Protein AF-A0A398BID2-F1 (afdb_monomer_lite)

Sequence (120 aa):
MKAIGSLLCAGVIATSLVFVPSGAVLASDDDCNCDVTMLNGAERNKLVAGLFKSDSYKSANKQLREKGLKREGANKLEVIRFNADGSMYIGVPFADEKGAIEFFPFSVTETGFVPMFPLN

Radius of gyration: 21.47 Å; chains: 1; bounding box: 47×64×55 Å

Structure (mmCIF, N/CA/C/O backbone):
data_AF-A0A398BID2-F1
#
_entry.id   AF-A0A398BID2-F1
#
loop_
_atom_site.group_PDB
_atom_site.id
_atom_site.type_symbol
_atom_site.label_atom_id
_atom_site.label_alt_id
_atom_site.label_comp_id
_atom_site.label_asym_id
_atom_site.label_entity_id
_atom_site.label_seq_id
_atom_site.pdbx_PDB_ins_code
_atom_site.Cartn_x
_atom_site.Cartn_y
_atom_site.Cartn_z
_atom_site.occupancy
_atom_site.B_iso_or_equiv
_atom_site.auth_seq_id
_atom_site.auth_comp_id
_atom_site.auth_asym_id
_atom_site.auth_atom_id
_atom_site.pdbx_PDB_model_num
ATOM 1 N N . MET A 1 1 ? 24.753 -44.739 35.012 1.00 37.09 1 MET A N 1
ATOM 2 C CA . MET A 1 1 ? 24.438 -45.946 34.209 1.00 37.09 1 MET A CA 1
ATOM 3 C C . MET A 1 1 ? 22.962 -45.829 33.830 1.00 37.09 1 MET A C 1
ATOM 5 O O . MET A 1 1 ? 22.147 -45.880 34.730 1.00 37.09 1 MET A O 1
ATOM 9 N N . LYS A 1 2 ? 22.582 -45.231 32.693 1.00 40.56 2 LYS A N 1
ATOM 10 C CA . LYS A 1 2 ? 22.572 -45.720 31.294 1.00 40.56 2 LYS A CA 1
ATOM 11 C C . LYS A 1 2 ? 21.569 -46.866 31.046 1.00 40.56 2 LYS A C 1
ATOM 13 O O . LYS A 1 2 ? 21.908 -48.012 31.293 1.00 40.56 2 LYS A O 1
ATOM 18 N N . ALA A 1 3 ? 20.399 -46.499 30.510 1.00 43.88 3 ALA A N 1
ATOM 19 C CA . ALA A 1 3 ? 19.515 -47.224 29.572 1.00 43.88 3 ALA A CA 1
ATOM 20 C C . ALA A 1 3 ? 18.384 -46.224 29.214 1.00 43.88 3 ALA A C 1
ATOM 22 O O . ALA A 1 3 ? 17.611 -45.862 30.089 1.00 43.88 3 ALA A O 1
ATOM 23 N N . ILE A 1 4 ? 18.438 -45.430 28.137 1.00 57.03 4 ILE A N 1
ATOM 24 C CA . ILE A 1 4 ? 18.179 -45.717 26.710 1.00 57.03 4 ILE A CA 1
ATOM 25 C C . ILE A 1 4 ? 16.937 -46.589 26.481 1.00 57.03 4 ILE A C 1
ATOM 27 O O . ILE A 1 4 ? 16.949 -47.755 26.856 1.00 57.03 4 ILE A O 1
ATOM 31 N N . GLY A 1 5 ? 15.952 -46.061 25.742 1.00 41.47 5 GLY A N 1
ATOM 32 C CA . GLY A 1 5 ? 15.132 -46.902 24.866 1.00 41.47 5 GLY A CA 1
ATOM 33 C C . GLY A 1 5 ? 13.665 -46.512 24.700 1.00 41.47 5 GLY A C 1
ATOM 34 O O . GLY A 1 5 ? 12.821 -47.066 25.380 1.00 41.47 5 GLY A O 1
ATOM 35 N N . SER A 1 6 ? 13.399 -45.682 23.686 1.00 48.00 6 SER A N 1
ATOM 36 C CA . SER A 1 6 ? 12.280 -45.830 22.739 1.00 48.00 6 SER A CA 1
ATOM 37 C C . SER A 1 6 ? 10.833 -45.713 23.244 1.00 48.00 6 SER A C 1
ATOM 39 O O . SER A 1 6 ? 10.297 -46.645 23.828 1.00 48.00 6 SER A O 1
ATOM 41 N N . LEU A 1 7 ? 10.139 -44.649 22.818 1.00 49.41 7 LEU A N 1
ATOM 42 C CA . LEU A 1 7 ? 8.923 -44.848 22.020 1.00 49.41 7 LEU A CA 1
ATOM 43 C C . LEU A 1 7 ? 8.601 -43.595 21.191 1.00 49.41 7 LEU A C 1
ATOM 45 O O . LEU A 1 7 ? 8.116 -42.583 21.691 1.00 49.41 7 LEU A O 1
ATOM 49 N N . LEU A 1 8 ? 8.909 -43.683 19.897 1.00 52.38 8 LEU A N 1
ATOM 50 C CA . LEU A 1 8 ? 8.371 -42.825 18.849 1.00 52.38 8 LEU A CA 1
ATOM 51 C C . LEU A 1 8 ? 6.862 -43.078 18.744 1.00 52.38 8 LEU A C 1
ATOM 53 O O . LEU A 1 8 ? 6.452 -44.094 18.191 1.00 52.38 8 LEU A O 1
ATOM 57 N N . CYS A 1 9 ? 6.038 -42.149 19.222 1.00 50.97 9 CYS A N 1
ATOM 58 C CA . CYS A 1 9 ? 4.666 -42.030 18.740 1.00 50.97 9 CYS A CA 1
ATOM 59 C C . CYS A 1 9 ? 4.631 -40.903 17.717 1.00 50.97 9 CYS A C 1
ATOM 61 O O . CYS A 1 9 ? 4.646 -39.716 18.036 1.00 50.97 9 CYS A O 1
ATOM 63 N N . ALA A 1 10 ? 4.652 -41.343 16.464 1.00 54.91 10 ALA A N 1
ATOM 64 C CA . ALA A 1 10 ? 4.360 -40.571 15.281 1.00 54.91 10 ALA A CA 1
ATOM 65 C C . ALA A 1 10 ? 3.076 -39.750 15.473 1.00 54.91 10 ALA A C 1
ATOM 67 O O . ALA A 1 10 ? 1.975 -40.287 15.530 1.00 54.91 10 ALA A O 1
ATOM 68 N N . GLY A 1 11 ? 3.241 -38.435 15.541 1.00 51.75 11 GLY A N 1
ATOM 69 C CA . GLY A 1 11 ? 2.176 -37.459 15.367 1.00 51.75 11 GLY A CA 1
ATOM 70 C C . GLY A 1 11 ? 2.478 -36.628 14.133 1.00 51.75 11 GLY A C 1
ATOM 71 O O . GLY A 1 11 ? 2.722 -35.431 14.243 1.00 51.75 11 GLY A O 1
ATOM 72 N N . VAL A 1 12 ? 2.530 -37.263 12.957 1.00 54.94 12 VAL A N 1
ATOM 73 C CA . VAL A 1 12 ? 2.468 -36.531 11.687 1.00 54.94 12 VAL A CA 1
ATOM 74 C C . VAL A 1 12 ? 1.042 -36.012 11.581 1.00 54.94 12 VAL A C 1
ATOM 76 O O . VAL A 1 12 ? 0.155 -36.679 11.055 1.00 54.94 12 VAL A O 1
ATOM 79 N N . ILE A 1 13 ? 0.799 -34.830 12.142 1.00 58.06 13 ILE A N 1
ATOM 80 C CA . ILE A 1 13 ? -0.400 -34.066 11.828 1.00 58.06 13 ILE A CA 1
ATOM 81 C C . ILE A 1 13 ? -0.157 -33.527 10.423 1.00 58.06 13 ILE A C 1
ATOM 83 O O . ILE A 1 13 ? 0.401 -32.449 10.232 1.00 58.06 13 ILE A O 1
ATOM 87 N N . ALA A 1 14 ? -0.514 -34.339 9.430 1.00 53.22 14 ALA A N 1
ATOM 88 C CA . ALA A 1 14 ? -0.713 -33.887 8.070 1.00 53.22 14 ALA A CA 1
ATOM 89 C C . ALA A 1 14 ? -1.904 -32.923 8.098 1.00 53.22 14 ALA A C 1
ATOM 91 O O . ALA A 1 14 ? -3.052 -33.316 7.906 1.00 53.22 14 ALA A O 1
ATOM 92 N N . THR A 1 15 ? -1.641 -31.653 8.406 1.00 51.97 15 THR A N 1
ATOM 93 C CA . THR A 1 15 ? -2.569 -30.569 8.117 1.00 51.97 15 THR A CA 1
ATOM 94 C C . THR A 1 15 ? -2.657 -30.473 6.604 1.00 51.97 15 THR A C 1
ATOM 96 O O . THR A 1 15 ? -1.847 -29.836 5.936 1.00 51.97 15 THR A O 1
ATOM 99 N N . SER A 1 16 ? -3.639 -31.182 6.060 1.00 54.34 16 SER A N 1
ATOM 100 C CA . SER A 1 16 ? -4.159 -31.004 4.717 1.00 54.34 16 SER A CA 1
ATOM 101 C C . SER A 1 16 ? -4.462 -29.521 4.514 1.00 54.34 16 SER A C 1
ATOM 103 O O . SER A 1 16 ? -5.495 -29.013 4.952 1.00 54.34 16 SER A O 1
ATOM 105 N N . LEU A 1 17 ? -3.511 -28.825 3.889 1.00 45.97 17 LEU A N 1
ATOM 106 C CA . LEU A 1 17 ? -3.670 -27.491 3.336 1.00 45.97 17 LEU A CA 1
ATOM 107 C C . LEU A 1 17 ? -4.707 -27.598 2.222 1.00 45.97 17 LEU A C 1
ATOM 109 O O . LEU A 1 17 ? -4.377 -27.812 1.057 1.00 45.97 17 LEU A O 1
ATOM 113 N N . VAL A 1 18 ? -5.979 -27.485 2.592 1.00 47.56 18 VAL A N 1
ATOM 114 C CA . VAL A 1 18 ? -7.037 -27.186 1.638 1.00 47.56 18 VAL A CA 1
ATOM 115 C C . VAL A 1 18 ? -6.779 -25.753 1.186 1.00 47.56 18 VAL A C 1
ATOM 117 O O . VAL A 1 18 ? -7.218 -24.789 1.810 1.00 47.56 18 VAL A O 1
ATOM 120 N N . PHE A 1 19 ? -5.993 -25.620 0.118 1.00 49.47 19 PHE A N 1
ATOM 121 C CA . PHE A 1 19 ? -6.005 -24.437 -0.723 1.00 49.47 19 PHE A CA 1
ATOM 122 C C . PHE A 1 19 ? -7.407 -24.353 -1.317 1.00 49.47 19 PHE A C 1
ATOM 124 O O . PHE A 1 19 ? -7.705 -24.952 -2.347 1.00 49.47 19 PHE A O 1
ATOM 131 N N . VAL A 1 20 ? -8.294 -23.643 -0.626 1.00 46.22 20 VAL A N 1
ATOM 132 C CA . VAL A 1 20 ? -9.484 -23.104 -1.267 1.00 46.22 20 VAL A CA 1
ATOM 133 C C . VAL A 1 20 ? -8.944 -22.060 -2.244 1.00 46.22 20 VAL A C 1
ATOM 135 O O . VAL A 1 20 ? -8.259 -21.137 -1.791 1.00 46.22 20 VAL A O 1
ATOM 138 N N . PRO A 1 21 ? -9.163 -22.186 -3.564 1.00 45.28 21 PRO A N 1
ATOM 139 C CA . PRO A 1 21 ? -8.942 -21.059 -4.445 1.00 45.28 21 PRO A CA 1
ATOM 140 C C . PRO A 1 21 ? -9.949 -20.005 -3.993 1.00 45.28 21 PRO A C 1
ATOM 142 O O . PRO A 1 21 ? -11.144 -20.116 -4.262 1.00 45.28 21 PRO A O 1
ATOM 145 N N . SER A 1 22 ? -9.487 -19.036 -3.201 1.00 44.62 22 SER A N 1
ATOM 146 C CA . SER A 1 22 ? -10.238 -17.823 -2.921 1.00 44.62 22 SER A CA 1
ATOM 147 C C . SER A 1 22 ? -10.647 -17.292 -4.281 1.00 44.62 22 SER A C 1
ATOM 149 O O . SER A 1 22 ? -9.770 -16.975 -5.087 1.00 44.62 22 SER A O 1
ATOM 151 N N . GLY A 1 23 ? -11.952 -17.327 -4.556 1.00 41.06 23 GLY A N 1
ATOM 152 C CA . GLY A 1 23 ? -12.502 -16.941 -5.842 1.00 41.06 23 GLY A CA 1
ATOM 153 C C . GLY A 1 23 ? -11.847 -15.650 -6.295 1.00 41.06 23 GLY A C 1
ATOM 154 O O . GLY A 1 23 ? -11.748 -14.697 -5.516 1.00 41.06 23 GLY A O 1
ATOM 155 N N . ALA A 1 24 ? -11.358 -15.656 -7.533 1.00 41.28 24 ALA A N 1
ATOM 156 C CA . ALA A 1 24 ? -11.131 -14.425 -8.253 1.00 41.28 24 ALA A CA 1
ATOM 157 C C . ALA A 1 24 ? -12.437 -13.640 -8.131 1.00 41.28 24 ALA A C 1
ATOM 159 O O . ALA A 1 24 ? -13.467 -14.036 -8.679 1.00 41.28 24 ALA A O 1
ATOM 160 N N . VAL A 1 25 ? -12.420 -12.603 -7.298 1.00 41.72 25 VAL A N 1
ATOM 161 C CA . VAL A 1 25 ? -13.464 -11.594 -7.302 1.00 41.72 25 VAL A CA 1
ATOM 162 C C . VAL A 1 25 ? -13.289 -10.959 -8.668 1.00 41.72 25 VAL A C 1
ATOM 164 O O . VAL A 1 25 ? -12.316 -10.245 -8.894 1.00 41.72 25 VAL A O 1
ATOM 167 N N . LEU A 1 26 ? -14.131 -11.372 -9.614 1.00 44.16 26 LEU A N 1
ATOM 168 C CA . LEU A 1 26 ? -14.240 -10.721 -10.905 1.00 44.16 26 LEU A CA 1
ATOM 169 C C . LEU A 1 26 ? -14.610 -9.277 -10.580 1.00 44.16 26 LEU A C 1
ATOM 171 O O . LEU A 1 26 ? -15.715 -9.009 -10.107 1.00 44.16 26 LEU A O 1
ATOM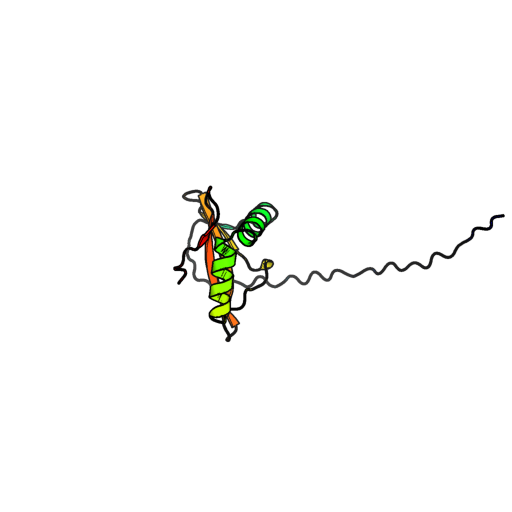 175 N N . ALA A 1 27 ? -13.631 -8.383 -10.703 1.00 45.00 27 ALA A N 1
ATOM 176 C CA . ALA A 1 27 ? -13.886 -6.959 -10.720 1.00 45.00 27 ALA A CA 1
ATOM 177 C C . ALA A 1 27 ? -14.901 -6.719 -11.842 1.00 45.00 27 ALA A C 1
ATOM 179 O O . ALA A 1 27 ? -14.716 -7.229 -12.947 1.00 45.00 27 ALA A O 1
ATOM 180 N N . SER A 1 28 ? -16.002 -6.039 -11.525 1.00 43.41 28 SER A N 1
ATOM 181 C CA . SER A 1 28 ? -16.996 -5.635 -12.514 1.00 43.41 28 SER A CA 1
ATOM 182 C C . SER A 1 28 ? -16.314 -4.951 -13.701 1.00 43.41 28 SER A C 1
ATOM 184 O O . SER A 1 28 ? -15.448 -4.104 -13.492 1.00 43.41 28 SER A O 1
ATOM 186 N N . ASP A 1 29 ? -16.741 -5.333 -14.907 1.00 40.50 29 ASP A N 1
ATOM 187 C CA . ASP A 1 29 ? -16.446 -4.755 -16.224 1.00 40.50 29 ASP A CA 1
ATOM 188 C C . ASP A 1 29 ? -16.743 -3.240 -16.318 1.00 40.50 29 ASP A C 1
ATOM 190 O O . ASP A 1 29 ? -17.617 -2.801 -17.064 1.00 40.50 29 ASP A O 1
ATOM 194 N N . ASP A 1 30 ? -16.003 -2.414 -15.588 1.00 40.22 30 ASP A N 1
AT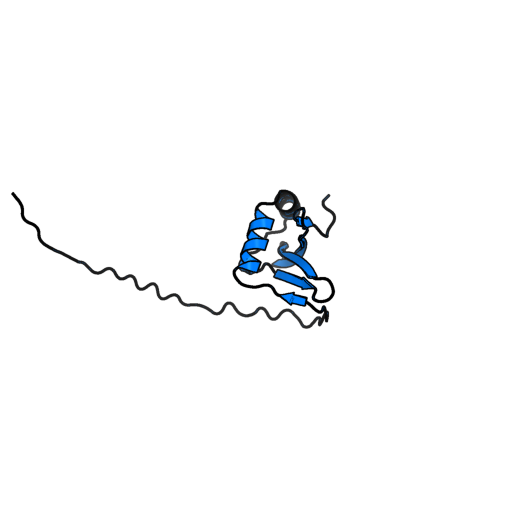OM 195 C CA . ASP A 1 30 ? -15.711 -1.051 -16.019 1.00 40.22 30 ASP A CA 1
ATOM 196 C C . ASP A 1 30 ? 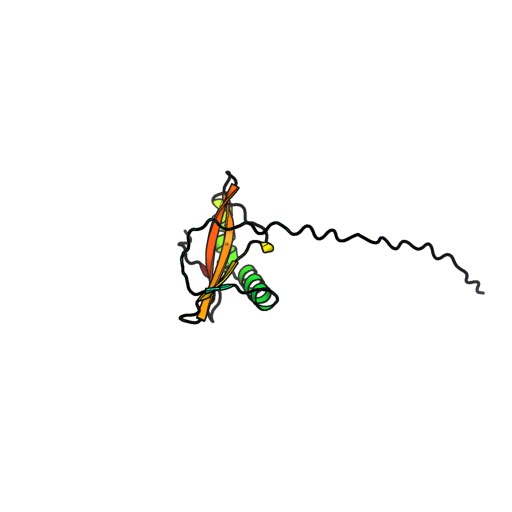-14.276 -1.076 -16.534 1.00 40.22 30 ASP A C 1
ATOM 198 O O . ASP A 1 30 ? -13.310 -0.918 -15.785 1.00 40.22 30 ASP A O 1
ATOM 202 N N . ASP A 1 31 ? -14.168 -1.371 -17.829 1.00 44.50 31 ASP A N 1
ATOM 203 C CA . ASP A 1 31 ? -12.957 -1.422 -18.644 1.00 44.50 31 ASP A CA 1
ATOM 204 C C . ASP A 1 31 ? -12.322 -0.018 -18.709 1.00 44.50 31 ASP A C 1
ATOM 206 O O . ASP A 1 31 ? -12.306 0.677 -19.727 1.00 44.50 31 ASP A O 1
ATOM 210 N N . CYS A 1 32 ? -11.824 0.458 -17.567 1.00 53.19 32 CYS A N 1
ATOM 211 C CA . CYS A 1 32 ? -10.803 1.482 -17.524 1.00 53.19 32 CYS A CA 1
ATOM 212 C C . CYS A 1 32 ? -9.587 0.844 -18.189 1.00 53.19 32 CYS A C 1
ATOM 214 O O . CYS A 1 32 ? -8.805 0.175 -17.516 1.00 53.19 32 CYS A O 1
ATOM 216 N N . ASN A 1 33 ? -9.467 1.020 -19.509 1.00 56.69 33 ASN A N 1
ATOM 217 C CA . ASN A 1 33 ? -8.354 0.589 -20.359 1.00 56.69 33 ASN A CA 1
ATOM 218 C C . ASN A 1 33 ? -7.053 1.340 -19.991 1.00 56.69 33 ASN A C 1
ATOM 220 O O . ASN A 1 33 ? -6.409 1.997 -20.810 1.00 56.69 33 ASN A O 1
ATOM 224 N N . CYS A 1 34 ? -6.719 1.328 -18.705 1.00 70.12 34 CYS A N 1
ATOM 225 C CA . CYS A 1 34 ? -5.499 1.830 -18.128 1.00 70.12 34 CYS A CA 1
ATOM 226 C C . CYS A 1 34 ? -4.425 0.808 -18.478 1.00 70.12 34 CYS A C 1
ATOM 228 O O . CYS A 1 34 ? -4.461 -0.324 -18.000 1.00 70.12 34 CYS A O 1
ATOM 230 N N . ASP A 1 35 ? -3.476 1.211 -19.317 1.00 89.44 35 ASP A N 1
ATOM 231 C CA . ASP A 1 35 ? -2.312 0.400 -19.655 1.00 89.44 35 ASP A CA 1
ATOM 232 C C . ASP A 1 35 ? -1.411 0.249 -18.415 1.00 89.44 35 ASP A C 1
ATOM 234 O O . ASP A 1 35 ? -0.499 1.045 -18.161 1.00 89.44 35 ASP A O 1
ATOM 238 N N . VAL A 1 36 ? -1.743 -0.740 -17.582 1.00 91.31 36 VAL A N 1
ATOM 239 C CA . VAL A 1 36 ? -1.094 -1.008 -16.299 1.00 91.31 36 VAL A CA 1
ATOM 240 C C . VAL A 1 36 ? -0.678 -2.466 -16.183 1.00 91.31 36 VAL A C 1
ATOM 242 O O . VAL A 1 36 ? -1.367 -3.391 -16.606 1.00 91.31 36 VAL A O 1
ATOM 245 N N . THR A 1 37 ? 0.451 -2.678 -15.522 1.00 94.19 37 THR A N 1
ATOM 246 C CA . THR A 1 37 ? 0.905 -3.989 -15.074 1.00 94.19 37 THR A CA 1
ATOM 247 C C . THR A 1 37 ? 0.585 -4.157 -13.593 1.00 94.19 37 THR A C 1
ATOM 249 O O . THR A 1 37 ? 1.045 -3.375 -12.758 1.00 94.19 37 THR A O 1
ATOM 252 N N . MET A 1 38 ? -0.157 -5.208 -13.238 1.00 94.06 38 MET A N 1
ATOM 253 C CA . MET A 1 38 ? -0.341 -5.599 -11.838 1.00 94.06 38 MET A CA 1
ATOM 254 C C . MET A 1 38 ? 0.925 -6.274 -11.299 1.00 94.06 38 MET A C 1
ATOM 256 O O . MET A 1 38 ? 1.396 -7.277 -11.843 1.00 94.06 38 MET A O 1
ATOM 260 N N . LEU A 1 39 ? 1.470 -5.748 -10.203 1.00 94.50 39 LEU A N 1
ATOM 261 C CA . LEU A 1 39 ? 2.639 -6.314 -9.539 1.00 94.50 39 LEU A CA 1
ATOM 262 C C . LEU A 1 39 ? 2.226 -7.429 -8.577 1.00 94.50 39 LEU A C 1
ATOM 264 O O . LEU A 1 39 ? 1.322 -7.279 -7.756 1.00 94.50 39 LEU A O 1
ATOM 268 N N . ASN A 1 40 ? 2.958 -8.541 -8.633 1.00 93.12 40 ASN A N 1
ATOM 269 C CA . ASN A 1 40 ? 2.697 -9.743 -7.845 1.00 93.12 40 ASN A CA 1
ATOM 270 C C . ASN A 1 40 ? 3.962 -10.239 -7.123 1.00 93.12 40 ASN A C 1
ATOM 272 O O . ASN A 1 40 ? 5.079 -9.788 -7.377 1.00 93.12 40 ASN A O 1
ATOM 276 N N . GLY A 1 41 ? 3.789 -11.173 -6.184 1.00 94.69 41 GLY A N 1
ATOM 277 C CA . GLY A 1 41 ? 4.901 -11.856 -5.519 1.00 94.69 41 GLY A CA 1
ATOM 278 C C . GLY A 1 41 ? 5.809 -10.945 -4.682 1.00 94.69 41 GLY A C 1
ATOM 279 O O . GLY A 1 41 ? 5.345 -10.119 -3.894 1.00 94.69 41 GLY A O 1
ATOM 280 N N . ALA A 1 42 ? 7.124 -11.144 -4.804 1.00 96.00 42 ALA A N 1
ATOM 281 C CA . ALA A 1 42 ? 8.120 -10.492 -3.951 1.00 96.00 42 ALA A CA 1
ATOM 282 C C . ALA A 1 42 ? 8.148 -8.964 -4.112 1.00 96.00 42 ALA A C 1
ATOM 284 O O . ALA A 1 42 ? 8.278 -8.248 -3.118 1.00 96.00 42 ALA A O 1
ATOM 285 N N . GLU A 1 43 ? 7.989 -8.467 -5.340 1.00 94.12 43 GLU A N 1
ATOM 286 C CA . GLU A 1 43 ? 7.986 -7.032 -5.627 1.00 94.12 43 GLU A CA 1
ATOM 287 C C . GLU A 1 43 ? 6.796 -6.338 -4.955 1.00 94.12 43 GLU A C 1
ATOM 289 O O . GLU A 1 43 ? 6.978 -5.394 -4.182 1.00 94.12 43 GLU A O 1
ATOM 294 N N . ARG A 1 44 ? 5.593 -6.899 -5.139 1.00 95.62 44 ARG A N 1
ATOM 295 C CA . ARG A 1 44 ? 4.375 -6.472 -4.440 1.00 95.62 44 ARG A CA 1
ATOM 296 C C . ARG A 1 44 ? 4.581 -6.450 -2.926 1.00 95.62 44 ARG A C 1
ATOM 298 O O . ARG A 1 44 ? 4.286 -5.456 -2.267 1.00 95.62 44 ARG A O 1
ATOM 305 N N . ASN A 1 45 ? 5.109 -7.537 -2.363 1.00 96.62 45 ASN A N 1
ATOM 306 C CA . ASN A 1 45 ? 5.280 -7.670 -0.916 1.00 96.62 45 ASN A CA 1
ATOM 307 C C . ASN A 1 45 ? 6.262 -6.641 -0.346 1.00 96.62 45 ASN A C 1
ATOM 309 O O . ASN A 1 45 ? 6.024 -6.112 0.740 1.00 96.62 45 ASN A O 1
ATOM 313 N N . LYS A 1 46 ? 7.336 -6.319 -1.077 1.00 96.25 46 LYS A N 1
ATOM 314 C CA . LYS A 1 46 ? 8.295 -5.280 -0.682 1.00 96.25 46 LYS A CA 1
ATOM 315 C C . LYS A 1 46 ? 7.624 -3.908 -0.605 1.00 96.25 46 LYS A C 1
ATOM 317 O O . LYS A 1 46 ? 7.798 -3.208 0.393 1.00 96.25 46 LYS A O 1
ATOM 322 N N . LEU A 1 47 ? 6.838 -3.550 -1.620 1.00 96.75 47 LEU A N 1
ATOM 323 C CA . LEU A 1 47 ? 6.120 -2.275 -1.686 1.00 96.75 47 LEU A CA 1
ATOM 324 C C . LEU A 1 47 ? 5.061 -2.159 -0.583 1.00 96.75 47 LEU A C 1
ATOM 326 O O . LEU A 1 47 ? 5.056 -1.180 0.159 1.00 96.75 47 LEU A O 1
ATOM 330 N N . VAL A 1 48 ? 4.239 -3.195 -0.392 1.00 97.00 48 VAL A N 1
ATOM 331 C CA . VAL A 1 48 ? 3.215 -3.232 0.668 1.00 97.00 48 VAL A CA 1
ATOM 332 C C . VAL A 1 48 ? 3.840 -3.151 2.064 1.00 97.00 48 VAL A C 1
ATOM 334 O O . VAL A 1 48 ? 3.362 -2.408 2.923 1.00 97.00 48 VAL A O 1
ATOM 337 N N . ALA A 1 49 ? 4.936 -3.876 2.305 1.00 97.19 49 ALA A N 1
ATOM 338 C CA . ALA A 1 49 ? 5.642 -3.811 3.582 1.00 97.19 49 ALA A CA 1
ATOM 339 C C . ALA A 1 49 ? 6.256 -2.425 3.833 1.00 97.19 49 ALA A C 1
ATOM 341 O O . ALA A 1 49 ? 6.248 -1.953 4.970 1.00 97.19 49 ALA A O 1
ATOM 342 N N . GLY A 1 50 ? 6.779 -1.776 2.788 1.00 97.50 50 GLY A N 1
ATOM 343 C CA . GLY A 1 50 ? 7.248 -0.393 2.850 1.00 97.50 50 GLY A CA 1
ATOM 344 C C . GLY A 1 50 ? 6.119 0.571 3.208 1.00 97.50 50 GLY A C 1
ATOM 345 O O . GLY A 1 50 ? 6.257 1.347 4.155 1.00 97.50 50 GLY A O 1
ATOM 346 N N . LEU A 1 51 ? 4.977 0.455 2.524 1.00 97.69 51 LEU A N 1
ATOM 347 C CA . LEU A 1 51 ? 3.806 1.294 2.758 1.00 97.69 51 LEU A CA 1
ATOM 348 C C . LEU A 1 51 ? 3.351 1.208 4.215 1.00 97.69 51 LEU A C 1
ATOM 350 O O . LEU A 1 51 ? 3.236 2.235 4.877 1.00 97.69 51 LEU A O 1
ATOM 354 N N . PHE A 1 52 ? 3.173 -0.002 4.752 1.00 97.00 52 PHE A N 1
ATOM 355 C CA . PHE A 1 52 ? 2.711 -0.195 6.133 1.00 97.00 52 PHE A CA 1
ATOM 356 C C . PHE A 1 52 ? 3.668 0.349 7.199 1.00 97.00 52 PHE A C 1
ATOM 358 O O . PHE A 1 52 ? 3.240 0.639 8.318 1.00 97.00 52 PHE A O 1
ATOM 365 N N . LYS A 1 53 ? 4.952 0.509 6.868 1.00 97.06 53 LYS A N 1
ATOM 366 C CA . LYS A 1 53 ? 5.940 1.129 7.756 1.00 97.06 53 LYS A CA 1
ATOM 367 C C . LYS A 1 53 ? 5.940 2.655 7.673 1.00 97.06 53 LYS A C 1
ATOM 369 O O . LYS A 1 53 ? 6.405 3.284 8.624 1.00 97.06 53 LYS A O 1
ATOM 374 N N . SER A 1 54 ? 5.420 3.236 6.592 1.00 97.25 54 SER A N 1
ATOM 375 C CA . SER A 1 54 ? 5.420 4.682 6.361 1.00 97.25 54 SER A CA 1
ATOM 376 C C . SER A 1 54 ? 4.468 5.429 7.297 1.00 97.25 54 SER A C 1
ATOM 378 O O . SER A 1 54 ? 3.382 4.948 7.628 1.00 97.25 54 SER A O 1
ATOM 380 N N . ASP A 1 55 ? 4.862 6.632 7.713 1.00 96.94 55 ASP A N 1
ATOM 381 C CA . ASP A 1 55 ? 4.025 7.470 8.579 1.00 96.94 55 ASP A CA 1
ATOM 382 C C . ASP A 1 55 ? 2.822 8.050 7.830 1.00 96.94 55 ASP A C 1
ATOM 384 O O . ASP A 1 55 ? 1.738 8.160 8.398 1.00 96.94 55 ASP A O 1
ATOM 388 N N . SER A 1 56 ? 2.989 8.303 6.529 1.00 95.69 56 SER A N 1
ATOM 389 C CA . SER A 1 56 ? 1.919 8.661 5.593 1.00 95.69 56 SER A CA 1
ATOM 390 C C . SER A 1 56 ? 0.754 7.665 5.652 1.00 95.69 56 SER A C 1
ATOM 392 O O . SER A 1 56 ? -0.383 8.039 5.949 1.00 95.69 56 SER A O 1
ATOM 394 N N . TYR A 1 57 ? 1.047 6.370 5.501 1.00 96.44 57 TYR A N 1
ATOM 395 C CA . TYR A 1 57 ? 0.038 5.323 5.630 1.00 96.44 57 TYR A CA 1
ATOM 396 C C . TYR A 1 57 ? -0.541 5.235 7.044 1.00 96.44 57 TYR A C 1
ATOM 398 O O . TYR A 1 57 ? -1.754 5.103 7.196 1.00 96.44 57 TYR A O 1
ATOM 406 N N . LYS A 1 58 ? 0.291 5.293 8.095 1.00 96.94 58 LYS A N 1
ATOM 407 C CA . LYS A 1 58 ? -0.202 5.202 9.483 1.00 96.94 58 LYS A CA 1
ATOM 408 C C . LYS A 1 58 ? -1.192 6.322 9.799 1.00 96.94 58 LYS A C 1
ATOM 410 O O . LYS A 1 58 ? -2.219 6.052 10.421 1.00 96.94 58 LYS A O 1
ATOM 415 N N . SER A 1 59 ? -0.896 7.542 9.349 1.00 96.50 59 SER A N 1
ATOM 416 C CA . SER A 1 59 ? -1.770 8.707 9.493 1.00 96.50 59 SER A CA 1
ATOM 417 C C . SER A 1 59 ? -3.084 8.505 8.738 1.00 96.50 59 SER A C 1
ATOM 419 O O . SER A 1 59 ? -4.153 8.543 9.345 1.00 96.50 59 SER A O 1
ATOM 421 N N . ALA A 1 60 ? -3.010 8.165 7.448 1.00 96.00 60 ALA A N 1
ATOM 422 C CA . ALA A 1 60 ? -4.185 7.905 6.621 1.00 96.00 60 ALA A CA 1
ATOM 423 C C . ALA A 1 60 ? -5.068 6.783 7.191 1.00 96.00 60 ALA A C 1
ATOM 425 O O . ALA A 1 60 ? -6.271 6.949 7.359 1.00 96.00 60 ALA A O 1
ATOM 426 N N . ASN A 1 61 ? -4.470 5.654 7.577 1.00 95.69 61 ASN A N 1
ATOM 427 C CA . ASN A 1 61 ? -5.183 4.528 8.172 1.00 95.69 61 ASN A CA 1
ATOM 428 C C . ASN A 1 61 ? -5.860 4.906 9.498 1.00 95.69 61 ASN A C 1
ATOM 430 O O . ASN A 1 61 ? -6.955 4.424 9.774 1.00 95.69 61 ASN A O 1
ATOM 434 N N . LYS A 1 62 ? -5.238 5.757 10.325 1.00 96.12 62 LYS A N 1
ATOM 435 C CA . LYS A 1 62 ? -5.875 6.279 11.542 1.00 96.12 62 LYS A CA 1
ATOM 436 C C . LYS A 1 62 ? -7.114 7.106 11.192 1.00 96.12 62 LYS A C 1
ATOM 438 O O . LYS A 1 62 ? -8.185 6.799 11.704 1.00 96.12 62 LYS A O 1
ATOM 443 N N . GLN A 1 63 ? -6.988 8.068 10.277 1.00 95.56 63 GLN A N 1
ATOM 444 C CA . GLN A 1 63 ? -8.101 8.930 9.864 1.00 95.56 63 GLN A CA 1
ATOM 445 C C . GLN A 1 63 ? -9.263 8.143 9.244 1.00 95.56 63 GLN A C 1
ATOM 447 O O . GLN A 1 63 ? -10.420 8.370 9.580 1.00 95.56 63 GLN A O 1
ATOM 452 N N . LEU A 1 64 ? -8.974 7.187 8.357 1.00 95.19 64 LEU A N 1
ATOM 453 C CA . LEU A 1 64 ? -10.006 6.367 7.713 1.00 95.19 64 LEU A CA 1
ATOM 454 C C . LEU A 1 64 ? -10.752 5.502 8.736 1.00 95.19 64 LEU A C 1
ATOM 456 O O . LEU A 1 64 ? -11.975 5.392 8.684 1.00 95.19 64 LEU A O 1
ATOM 460 N N . ARG A 1 65 ? -10.041 4.959 9.730 1.00 94.75 65 ARG A N 1
ATOM 461 C CA . ARG A 1 65 ? -10.670 4.220 10.832 1.00 94.75 65 ARG A CA 1
ATOM 462 C C . ARG A 1 65 ? -11.514 5.109 11.740 1.00 94.75 65 ARG A C 1
ATOM 464 O O . ARG A 1 65 ? -12.557 4.661 12.202 1.00 94.75 65 ARG A O 1
ATOM 471 N N . GLU A 1 66 ? -11.092 6.347 11.984 1.00 95.56 66 GLU A N 1
ATOM 472 C CA . GLU A 1 66 ? -11.888 7.343 12.718 1.00 95.56 66 GLU A CA 1
ATOM 473 C C . GLU A 1 66 ? -13.171 7.724 11.960 1.00 95.56 66 GLU A C 1
ATOM 475 O O . GLU A 1 66 ? -14.184 8.013 12.588 1.00 95.56 66 GLU A O 1
ATOM 480 N N . LYS A 1 67 ? -13.163 7.630 10.624 1.00 92.94 67 LYS A N 1
ATOM 481 C CA . LYS A 1 67 ? -14.348 7.771 9.759 1.00 92.94 67 LYS A CA 1
ATOM 482 C C . LYS A 1 67 ? -15.238 6.516 9.701 1.00 92.94 67 LYS A C 1
ATOM 484 O O . LYS A 1 67 ? -16.199 6.498 8.942 1.00 92.94 67 LYS A O 1
ATOM 489 N N . GLY A 1 68 ? -14.931 5.469 10.471 1.00 95.19 68 GLY A N 1
ATOM 490 C CA . GLY A 1 68 ? -15.716 4.229 10.521 1.00 95.19 68 GLY A CA 1
ATOM 491 C C . GLY A 1 68 ? -15.319 3.169 9.490 1.00 95.19 68 GLY A C 1
ATOM 492 O O . GLY A 1 68 ? -15.898 2.083 9.477 1.00 95.19 68 GLY A O 1
ATOM 493 N N . LEU A 1 69 ? -14.300 3.428 8.665 1.00 95.88 69 LEU A N 1
ATOM 494 C CA . LEU A 1 69 ? -13.856 2.483 7.646 1.00 95.88 69 LEU A CA 1
ATOM 495 C C . LEU A 1 69 ? -12.972 1.381 8.242 1.00 95.88 69 LEU A C 1
ATOM 497 O O . LEU A 1 69 ? -12.060 1.625 9.041 1.00 95.88 69 LEU A O 1
ATOM 501 N N . LYS A 1 70 ? -13.204 0.138 7.821 1.00 95.44 70 LYS A N 1
ATOM 502 C CA . LYS A 1 70 ? -12.433 -1.032 8.252 1.00 95.44 70 LYS A CA 1
ATOM 503 C C . LYS A 1 70 ? -11.451 -1.427 7.169 1.00 95.44 70 LYS A C 1
ATOM 505 O O . LYS A 1 70 ? -11.837 -1.721 6.049 1.00 95.44 70 LYS A O 1
ATOM 510 N N . ARG A 1 71 ? -10.167 -1.471 7.511 1.00 92.94 71 ARG A N 1
ATOM 511 C CA . ARG A 1 71 ? -9.149 -1.922 6.566 1.00 92.94 71 ARG A CA 1
ATOM 512 C C . ARG A 1 71 ? -9.328 -3.404 6.254 1.00 92.94 71 ARG A C 1
ATOM 514 O O . ARG A 1 71 ? -9.378 -4.226 7.170 1.00 92.94 71 ARG A O 1
ATOM 521 N N . GLU A 1 72 ? -9.303 -3.730 4.973 1.00 94.62 72 GLU A N 1
ATOM 522 C CA . GLU A 1 72 ? -9.326 -5.101 4.490 1.00 94.62 72 GLU A CA 1
ATOM 523 C C . GLU A 1 72 ? -7.951 -5.796 4.588 1.00 94.62 72 GLU A C 1
ATOM 525 O O . GLU A 1 72 ? -6.912 -5.197 4.892 1.00 94.62 72 GLU A O 1
ATOM 530 N N . GLY A 1 73 ? -7.949 -7.114 4.374 1.00 88.75 73 GLY A N 1
ATOM 531 C CA . GLY A 1 73 ? -6.757 -7.956 4.471 1.00 88.75 73 GLY A CA 1
ATOM 532 C C . GLY A 1 73 ? -5.654 -7.588 3.474 1.00 88.75 73 GLY A C 1
ATOM 533 O O . GLY A 1 73 ? -5.909 -7.113 2.367 1.00 88.75 73 GLY A O 1
ATOM 534 N N . ALA A 1 74 ? -4.400 -7.879 3.842 1.00 88.19 74 ALA A N 1
ATOM 535 C CA . ALA A 1 74 ? -3.238 -7.518 3.029 1.00 88.19 74 ALA A CA 1
ATOM 536 C C . ALA A 1 74 ? -3.216 -8.184 1.636 1.00 88.19 74 ALA A C 1
ATOM 538 O O . ALA A 1 74 ? -2.521 -7.729 0.730 1.00 88.19 74 ALA A O 1
ATOM 539 N N . ASN A 1 75 ? -3.965 -9.273 1.465 1.00 88.06 75 ASN A N 1
ATOM 540 C CA . ASN A 1 75 ? -4.147 -10.001 0.213 1.00 88.06 75 ASN A CA 1
ATOM 541 C C . ASN A 1 75 ? -5.070 -9.284 -0.785 1.00 88.06 75 ASN A C 1
ATOM 543 O O . ASN A 1 75 ? -5.017 -9.622 -1.959 1.00 88.06 75 ASN A O 1
ATOM 547 N N . LYS A 1 76 ? -5.880 -8.313 -0.340 1.00 92.12 76 LYS A N 1
ATOM 548 C CA . LYS A 1 76 ? -6.768 -7.525 -1.208 1.00 92.12 76 LYS A CA 1
ATOM 549 C C . LYS A 1 76 ? -6.129 -6.227 -1.719 1.00 92.12 76 LYS A C 1
ATOM 551 O O . LYS A 1 76 ? -6.746 -5.529 -2.507 1.00 92.12 76 LYS A O 1
ATOM 556 N N . LEU A 1 77 ? -4.918 -5.879 -1.267 1.00 93.81 77 LEU A N 1
ATOM 557 C CA . LEU A 1 77 ? -4.212 -4.712 -1.803 1.00 93.81 77 LEU A CA 1
ATOM 558 C C . LEU A 1 77 ? -3.834 -4.940 -3.260 1.00 93.81 77 LEU A C 1
ATOM 560 O O . LEU A 1 77 ? -3.278 -5.990 -3.605 1.00 93.81 77 LEU A O 1
ATOM 564 N N . GLU A 1 78 ? -4.017 -3.897 -4.050 1.00 93.81 78 GLU A N 1
ATOM 565 C CA . GLU A 1 78 ? -3.620 -3.857 -5.447 1.00 93.81 78 GLU A CA 1
ATOM 566 C C . GLU A 1 78 ? -2.362 -3.016 -5.577 1.00 93.81 78 GLU A C 1
ATOM 568 O O . GLU A 1 78 ? -2.245 -1.950 -4.975 1.00 93.81 78 GLU A O 1
ATOM 573 N N . VAL A 1 79 ? -1.390 -3.517 -6.332 1.00 95.88 79 VAL A N 1
ATOM 574 C CA . VAL A 1 79 ? -0.189 -2.760 -6.665 1.00 95.88 79 VAL A CA 1
ATOM 575 C C . VAL A 1 79 ? -0.089 -2.740 -8.173 1.00 95.88 79 VAL A C 1
ATOM 577 O O . VAL A 1 79 ? 0.010 -3.795 -8.796 1.00 95.88 79 VAL A O 1
ATOM 580 N N . ILE A 1 80 ? -0.124 -1.547 -8.745 1.00 95.06 80 ILE A N 1
ATOM 581 C CA . ILE A 1 80 ? -0.115 -1.346 -10.190 1.00 95.06 80 ILE A CA 1
ATOM 582 C C . ILE A 1 80 ? 1.084 -0.500 -10.588 1.00 95.06 80 ILE A C 1
ATOM 584 O O . ILE A 1 80 ? 1.531 0.362 -9.829 1.00 95.06 80 ILE A O 1
ATOM 588 N N . ARG A 1 81 ? 1.590 -0.750 -11.791 1.00 94.88 81 ARG A N 1
ATOM 589 C CA . ARG A 1 81 ? 2.562 0.088 -12.484 1.00 94.88 81 ARG A CA 1
ATOM 590 C C . ARG A 1 81 ? 1.944 0.547 -13.796 1.00 94.88 81 ARG A C 1
ATOM 592 O O . ARG A 1 81 ? 1.528 -0.297 -14.578 1.00 94.88 81 ARG A O 1
ATOM 599 N N . PHE A 1 82 ? 1.917 1.845 -14.054 1.00 91.56 82 PHE A N 1
ATOM 600 C CA . PHE A 1 82 ? 1.542 2.382 -15.356 1.00 91.56 82 PHE A CA 1
ATOM 601 C C . PHE A 1 82 ? 2.650 2.101 -16.367 1.00 91.56 82 PHE A C 1
ATOM 603 O O . PHE A 1 82 ? 3.820 2.384 -16.116 1.00 91.56 82 PHE A O 1
ATOM 610 N N . ASN A 1 83 ? 2.292 1.523 -17.511 1.00 92.12 83 ASN A N 1
ATOM 611 C CA . ASN A 1 83 ? 3.263 1.148 -18.538 1.00 92.12 83 ASN A CA 1
ATOM 612 C C . ASN A 1 83 ? 3.758 2.368 -19.333 1.00 92.12 83 ASN A C 1
ATOM 614 O O . ASN A 1 83 ? 4.871 2.346 -19.853 1.00 92.12 83 ASN A O 1
ATOM 618 N N . ALA A 1 84 ? 2.967 3.446 -19.370 1.00 91.50 84 ALA A N 1
ATOM 619 C CA . ALA A 1 84 ? 3.301 4.681 -20.074 1.00 91.50 84 ALA A CA 1
ATOM 620 C C . ALA A 1 84 ? 4.495 5.435 -19.459 1.00 91.50 84 ALA A C 1
ATOM 622 O O . ALA A 1 84 ? 5.315 5.983 -20.192 1.00 91.50 84 ALA A O 1
ATOM 623 N N . ASP A 1 85 ? 4.590 5.478 -18.128 1.00 92.25 85 ASP A N 1
ATOM 624 C CA . ASP A 1 85 ? 5.562 6.311 -17.403 1.00 92.25 85 ASP A CA 1
ATOM 625 C C . ASP A 1 85 ? 6.301 5.573 -16.270 1.00 92.25 85 ASP A C 1
ATOM 627 O O . ASP A 1 85 ? 7.234 6.115 -15.680 1.00 92.25 85 ASP A O 1
ATOM 631 N N . GLY A 1 86 ? 5.919 4.330 -15.968 1.00 93.06 86 GLY A N 1
ATOM 632 C CA . GLY A 1 86 ? 6.485 3.544 -14.875 1.00 93.06 86 GLY A CA 1
A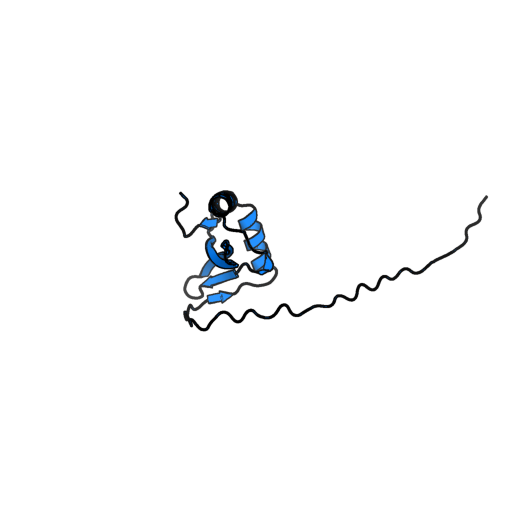TOM 633 C C . GLY A 1 86 ? 5.967 3.922 -13.486 1.00 93.06 86 GLY A C 1
ATOM 634 O O . GLY A 1 86 ? 6.442 3.346 -12.502 1.00 93.06 86 GLY A O 1
ATOM 635 N N . SER A 1 87 ? 5.006 4.845 -13.375 1.00 93.62 87 SER A N 1
ATOM 636 C CA . SER A 1 87 ? 4.457 5.291 -12.094 1.00 93.62 87 SER A CA 1
ATOM 637 C C . SER A 1 87 ? 3.782 4.133 -11.368 1.00 93.62 87 SER A C 1
ATOM 639 O O . SER A 1 87 ? 3.029 3.360 -11.961 1.00 93.62 87 SER A O 1
ATOM 641 N N . MET A 1 88 ? 4.044 3.998 -10.068 1.00 95.88 88 MET A N 1
ATOM 642 C CA . MET A 1 88 ? 3.512 2.901 -9.261 1.00 95.88 88 MET A CA 1
ATOM 643 C C . MET A 1 88 ? 2.542 3.399 -8.199 1.00 95.88 88 MET A C 1
ATOM 645 O O . MET A 1 88 ? 2.787 4.409 -7.536 1.00 95.88 88 MET A O 1
ATOM 649 N N . TYR A 1 89 ? 1.477 2.630 -7.987 1.00 95.75 89 TYR A N 1
ATOM 650 C CA . TYR A 1 89 ? 0.445 2.930 -7.004 1.00 95.75 89 TYR A CA 1
ATOM 651 C C . TYR A 1 89 ? 0.074 1.693 -6.201 1.00 95.75 89 TYR A C 1
ATOM 653 O O . TYR A 1 89 ? 0.103 0.572 -6.708 1.00 95.75 89 TYR A O 1
ATOM 661 N N . ILE A 1 90 ? -0.289 1.912 -4.939 1.00 96.94 90 ILE A N 1
ATOM 662 C CA . ILE A 1 90 ? -0.802 0.878 -4.045 1.00 96.94 90 ILE A CA 1
ATOM 663 C C . ILE A 1 90 ? -2.219 1.261 -3.630 1.00 96.94 90 ILE A C 1
ATOM 665 O O . ILE A 1 90 ? -2.399 2.201 -2.856 1.00 96.94 90 ILE A O 1
ATOM 669 N N . GLY A 1 91 ? -3.212 0.528 -4.122 1.00 96.00 91 GLY A N 1
ATOM 670 C CA . GLY A 1 91 ? -4.601 0.629 -3.690 1.00 96.00 91 GLY A CA 1
ATOM 671 C C . GLY A 1 91 ? -4.802 -0.116 -2.375 1.00 96.00 91 GLY A C 1
ATOM 672 O O . GLY A 1 91 ? -4.639 -1.338 -2.315 1.00 96.00 91 GLY A O 1
ATOM 673 N N . VAL A 1 92 ? -5.161 0.609 -1.312 1.00 96.88 92 VAL A N 1
ATOM 674 C CA . VAL A 1 92 ? -5.498 0.001 -0.019 1.00 96.88 92 VAL A CA 1
ATOM 675 C C . VAL A 1 92 ? -7.017 -0.083 0.133 1.00 96.88 92 VAL A C 1
ATOM 677 O O . VAL A 1 92 ? -7.654 0.964 0.228 1.00 96.88 92 VAL A O 1
ATOM 680 N N . PRO A 1 93 ? -7.603 -1.291 0.191 1.00 96.56 93 PRO A N 1
ATOM 681 C CA . PRO A 1 93 ? -9.042 -1.449 0.348 1.00 96.56 93 PRO A CA 1
ATOM 682 C C . PRO A 1 93 ? -9.494 -1.211 1.789 1.00 96.56 93 PRO A C 1
ATOM 684 O O . PRO A 1 93 ? -8.917 -1.741 2.750 1.00 96.56 93 PRO A O 1
ATOM 687 N N . PHE A 1 94 ? -10.578 -0.459 1.925 1.00 96.38 94 PHE A N 1
ATOM 688 C CA . PHE A 1 94 ? -11.320 -0.287 3.162 1.00 96.38 94 PHE A CA 1
ATOM 689 C C . PHE A 1 94 ? -12.806 -0.550 2.915 1.00 96.38 94 PHE A C 1
ATOM 691 O O . PHE A 1 94 ? -13.349 -0.132 1.899 1.00 96.38 94 PHE A O 1
ATOM 698 N N . ALA A 1 95 ? -13.454 -1.236 3.849 1.00 96.00 95 ALA A N 1
ATOM 699 C CA . ALA A 1 95 ? -14.886 -1.481 3.847 1.00 96.00 95 ALA A CA 1
ATOM 700 C C . ALA A 1 95 ? -15.621 -0.430 4.687 1.00 96.00 95 ALA A C 1
ATOM 702 O O . ALA A 1 95 ? -15.196 -0.127 5.810 1.00 96.00 95 ALA A O 1
ATOM 703 N N . ASP A 1 96 ? -16.740 0.077 4.178 1.00 93.88 96 ASP A N 1
ATOM 704 C CA . ASP A 1 96 ? -17.693 0.857 4.968 1.00 93.88 96 ASP A CA 1
ATOM 705 C C . ASP A 1 96 ? -18.571 -0.039 5.870 1.00 93.88 96 ASP A C 1
ATOM 707 O O . ASP A 1 96 ? -18.437 -1.267 5.912 1.00 93.88 96 ASP A O 1
ATOM 711 N N . GLU A 1 97 ? -19.489 0.568 6.625 1.00 93.44 97 GLU A N 1
ATOM 712 C CA . GLU A 1 97 ? -20.404 -0.163 7.516 1.00 93.44 97 GLU A CA 1
ATOM 713 C C . GLU A 1 97 ? -21.364 -1.107 6.774 1.00 93.44 97 GLU A C 1
ATOM 715 O O . GLU A 1 97 ? -21.870 -2.060 7.369 1.00 93.44 97 GLU A O 1
ATOM 720 N N . LYS A 1 98 ? -21.601 -0.864 5.481 1.00 93.31 98 LYS A N 1
ATOM 721 C CA . LYS A 1 98 ? -22.439 -1.687 4.601 1.00 93.31 98 LYS A CA 1
ATOM 722 C C . LYS A 1 98 ? -21.631 -2.780 3.894 1.00 93.31 98 LYS A C 1
ATOM 724 O O . LYS A 1 98 ? -22.218 -3.614 3.209 1.00 93.31 98 LYS A O 1
ATOM 729 N N . GLY A 1 99 ? -20.309 -2.799 4.076 1.00 90.94 99 GLY A N 1
ATOM 730 C CA . GLY A 1 99 ? -19.391 -3.731 3.431 1.00 90.94 99 GLY A CA 1
ATOM 731 C C . GLY A 1 99 ? -18.976 -3.325 2.015 1.00 90.94 99 GLY A C 1
ATOM 732 O O . GLY A 1 99 ? -18.361 -4.139 1.325 1.00 90.94 99 GLY A O 1
ATOM 733 N N . ALA A 1 100 ? -19.293 -2.106 1.567 1.00 93.62 100 ALA A N 1
ATOM 734 C CA . ALA A 1 100 ? -18.818 -1.591 0.288 1.00 93.62 100 ALA A CA 1
ATOM 735 C C . ALA A 1 100 ? -17.318 -1.286 0.377 1.00 93.62 100 ALA A C 1
ATOM 737 O O . ALA A 1 100 ? -16.867 -0.660 1.337 1.00 93.62 100 ALA A O 1
ATOM 738 N N . ILE A 1 101 ? -16.548 -1.755 -0.610 1.00 92.75 101 ILE A N 1
ATOM 739 C CA . ILE A 1 101 ? -15.094 -1.580 -0.648 1.00 92.75 101 ILE A CA 1
ATOM 740 C C . ILE A 1 101 ? -14.740 -0.323 -1.433 1.00 92.75 101 ILE A C 1
ATOM 742 O O . ILE A 1 101 ? -15.103 -0.191 -2.598 1.00 92.75 101 ILE A O 1
ATOM 746 N N . GLU A 1 102 ? -13.961 0.549 -0.805 1.00 92.06 102 GLU A N 1
ATOM 747 C CA . GLU A 1 102 ? -13.336 1.707 -1.428 1.00 92.06 102 GLU A CA 1
ATOM 748 C C . GLU A 1 102 ? -11.811 1.559 -1.369 1.00 92.06 102 GLU A C 1
ATOM 750 O O . GLU A 1 102 ? -11.239 1.169 -0.343 1.00 92.06 102 GLU A O 1
ATOM 755 N N . PHE A 1 103 ? -11.142 1.846 -2.486 1.00 92.56 103 PHE A N 1
ATOM 756 C CA . PHE A 1 103 ? -9.687 1.815 -2.571 1.00 92.56 103 PHE A CA 1
ATOM 757 C C . PHE A 1 103 ? -9.109 3.206 -2.343 1.00 92.56 103 PHE A C 1
ATOM 759 O O . PHE A 1 103 ? -9.469 4.166 -3.016 1.00 92.56 103 PHE A O 1
ATOM 766 N N . PHE A 1 104 ? -8.145 3.281 -1.431 1.00 94.81 104 PHE A N 1
ATOM 767 C CA . PHE A 1 104 ? -7.410 4.495 -1.103 1.00 94.81 104 PHE A CA 1
ATOM 768 C C . PHE A 1 104 ? -5.985 4.377 -1.657 1.00 94.81 104 PHE A C 1
ATOM 770 O O . PHE A 1 104 ? -5.161 3.672 -1.058 1.00 94.81 104 PHE A O 1
ATOM 777 N N . PRO A 1 105 ? -5.687 4.991 -2.819 1.00 95.06 105 PRO A N 1
ATOM 778 C CA . PRO A 1 105 ? -4.405 4.817 -3.481 1.00 95.06 105 PRO A CA 1
ATOM 779 C C . PRO A 1 105 ? -3.298 5.670 -2.857 1.00 95.06 105 PRO A C 1
ATOM 781 O O . PRO A 1 105 ? -3.492 6.832 -2.488 1.00 95.06 105 PRO A O 1
ATOM 784 N N . PHE A 1 106 ? -2.106 5.082 -2.793 1.00 97.00 106 PHE A N 1
ATOM 785 C CA . PHE A 1 106 ? -0.855 5.751 -2.455 1.00 97.00 106 PHE A CA 1
ATOM 786 C C . PHE A 1 106 ? 0.083 5.695 -3.655 1.00 97.00 106 PHE A C 1
ATOM 788 O O . PHE A 1 106 ? 0.338 4.604 -4.169 1.00 97.00 106 PHE A O 1
ATOM 795 N N . SER A 1 107 ? 0.628 6.834 -4.079 1.00 96.19 107 SER A N 1
ATOM 796 C CA . SER A 1 107 ? 1.710 6.852 -5.060 1.00 96.19 107 SER A CA 1
ATOM 797 C C . SER A 1 107 ? 3.021 6.430 -4.405 1.00 96.19 107 SER A C 1
ATOM 799 O O . SER A 1 107 ? 3.310 6.778 -3.255 1.00 96.19 107 SER A O 1
ATOM 801 N N . VAL A 1 108 ? 3.808 5.648 -5.138 1.00 96.88 108 VAL A N 1
ATOM 802 C CA . VAL A 1 108 ? 5.156 5.246 -4.740 1.00 96.88 108 VAL A CA 1
ATOM 803 C C . VAL A 1 108 ? 6.139 6.241 -5.346 1.00 96.88 108 VAL A C 1
ATOM 805 O O . VAL A 1 108 ? 6.189 6.404 -6.563 1.00 96.88 108 VAL A O 1
ATOM 808 N N . THR A 1 109 ? 6.930 6.896 -4.504 1.00 94.06 109 THR A N 1
ATOM 809 C CA . THR A 1 109 ? 7.951 7.867 -4.911 1.00 94.06 109 THR A CA 1
ATOM 810 C C . THR A 1 109 ? 9.322 7.447 -4.386 1.00 94.06 109 THR A C 1
ATOM 812 O O . THR A 1 109 ? 9.439 6.570 -3.529 1.00 94.06 109 THR A O 1
ATOM 815 N N . GLU A 1 110 ? 10.384 8.105 -4.854 1.00 90.31 110 GLU A N 1
ATOM 816 C CA . GLU A 1 110 ? 11.737 7.900 -4.313 1.00 90.31 110 GLU A CA 1
ATOM 817 C C . GLU A 1 110 ? 11.835 8.245 -2.819 1.00 90.31 110 GLU A C 1
ATOM 819 O O . GLU A 1 110 ? 12.634 7.664 -2.086 1.00 90.31 110 GLU A O 1
ATOM 824 N N . THR A 1 111 ? 11.004 9.183 -2.360 1.00 90.00 111 THR A N 1
ATOM 825 C CA . THR A 1 111 ? 10.996 9.690 -0.984 1.00 90.00 111 THR A CA 1
ATOM 826 C C . THR A 1 111 ? 10.014 8.957 -0.069 1.00 90.00 111 THR A C 1
ATOM 828 O O . THR A 1 111 ? 10.053 9.165 1.145 1.00 90.00 111 THR A O 1
ATOM 831 N N . GLY A 1 112 ? 9.152 8.085 -0.603 1.00 94.00 112 GLY A N 1
ATOM 832 C 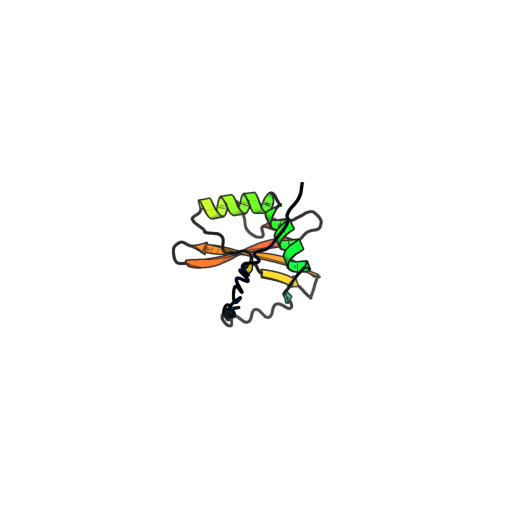CA . GLY A 1 112 ? 8.230 7.273 0.188 1.00 94.00 112 GLY A CA 1
ATOM 833 C C . GLY A 1 112 ? 6.872 7.051 -0.473 1.00 94.00 112 GLY A C 1
ATOM 834 O O . GLY A 1 112 ? 6.781 6.680 -1.638 1.00 94.00 112 GLY A O 1
ATOM 835 N N . PHE A 1 113 ? 5.806 7.215 0.315 1.00 97.44 113 PHE A N 1
ATOM 836 C CA . PHE A 1 113 ? 4.429 6.948 -0.100 1.00 97.44 113 PHE A CA 1
ATOM 837 C C . PHE A 1 113 ? 3.563 8.179 0.137 1.00 97.44 113 PHE A C 1
ATOM 839 O O . PHE A 1 113 ? 3.517 8.690 1.261 1.00 97.44 113 PHE A O 1
ATOM 846 N N . VAL A 1 114 ? 2.850 8.633 -0.889 1.00 95.75 114 VAL A N 1
ATOM 847 C CA . VAL A 1 114 ? 1.999 9.829 -0.815 1.00 95.75 114 VAL A CA 1
ATOM 848 C C . VAL A 1 114 ? 0.541 9.424 -1.050 1.00 95.75 114 VAL A C 1
ATOM 850 O O . VAL A 1 114 ? 0.264 8.756 -2.043 1.00 95.75 114 VAL A O 1
ATOM 853 N N . PRO A 1 115 ? -0.403 9.778 -0.160 1.00 94.56 115 PRO A N 1
ATOM 854 C CA . PRO A 1 115 ? -1.811 9.474 -0.374 1.00 94.56 115 PRO A CA 1
ATOM 855 C C . PRO A 1 115 ? -2.341 10.356 -1.507 1.00 94.56 115 PRO A C 1
ATOM 857 O O . PRO A 1 115 ? -2.055 11.550 -1.557 1.00 94.56 115 PRO A O 1
ATOM 860 N N . MET A 1 116 ? -3.127 9.784 -2.415 1.00 90.88 116 MET A N 1
ATOM 861 C CA . MET A 1 116 ? -3.701 10.528 -3.547 1.00 90.88 116 MET A CA 1
ATOM 862 C C . MET A 1 116 ? -5.041 11.200 -3.229 1.00 90.88 116 MET A C 1
ATOM 864 O O . MET A 1 116 ? -5.764 11.628 -4.124 1.00 90.88 116 MET A O 1
ATOM 868 N N . PHE A 1 117 ? -5.392 11.276 -1.954 1.00 82.81 117 PHE A N 1
ATOM 869 C CA . PHE A 1 117 ? -6.622 11.875 -1.468 1.00 82.81 117 PHE A CA 1
ATOM 870 C C . PHE A 1 117 ? -6.283 12.852 -0.343 1.00 82.81 117 PHE A C 1
ATOM 872 O O . PHE A 1 117 ? -5.281 12.661 0.357 1.00 82.81 117 PHE A O 1
ATOM 879 N N . PRO A 1 118 ? -7.094 13.903 -0.155 1.00 72.00 118 PRO A N 1
ATOM 880 C CA . PRO A 1 118 ? -6.876 14.835 0.934 1.00 72.00 118 PRO A CA 1
ATOM 881 C C . PRO A 1 118 ? -7.009 14.109 2.276 1.00 72.00 118 PRO A C 1
ATOM 883 O O . PRO A 1 118 ? -8.018 13.462 2.570 1.00 72.00 118 PRO A O 1
ATOM 886 N N . LEU A 1 119 ? -5.960 14.228 3.083 1.00 67.25 119 LEU A N 1
ATOM 887 C CA . LEU A 1 119 ? -6.010 13.952 4.510 1.00 67.25 119 LEU A CA 1
ATOM 888 C C . LEU A 1 119 ? -6.489 15.233 5.199 1.00 67.25 119 LEU A C 1
ATOM 890 O O . LEU A 1 119 ? -5.941 16.302 4.927 1.00 67.25 119 LEU A O 1
ATOM 894 N N . ASN A 1 120 ? -7.526 15.119 6.030 1.00 58.03 120 ASN A N 1
ATOM 895 C CA . ASN A 1 120 ? -8.086 16.249 6.780 1.00 58.03 120 ASN A CA 1
ATOM 896 C C . ASN A 1 120 ? -7.356 16.441 8.110 1.00 58.03 120 ASN A C 1
ATOM 898 O O . ASN A 1 120 ? -6.823 15.440 8.649 1.00 58.03 120 ASN A O 1
#

pLDDT: mean 80.59, std 21.25, range [37.09, 97.69]

Secondary structure (DSSP, 8-state):
----------------------------S------EEEP-HHHHHHHHHHHHHSHHHHHHHHHHHHTTPEEPPGGG-EEEEETTT--EEEEEEEE-TT--EEEEEEEEETTEEEESS---

Foldseek 3Di:
DDDDDDDDDDPPPPPPPPPPVPDPPPDPPPPPVQQKDWDDDPVLVVQLVQLVPDPQNVLVVVQCVVVQWAWDDPVPWTWIARPVPRKIKIWTWIAHPVRDIDTFIWTQDPVGTHTPDDDD

O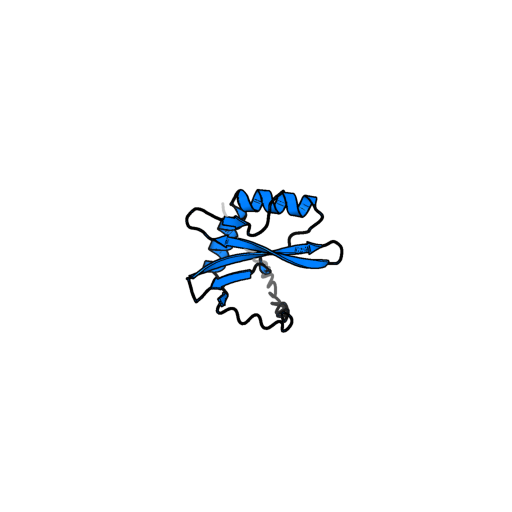rganism: NCBI:txid1917180